Protein AF-A0A959ZUR0-F1 (afdb_monomer)

Secondary structure (DSSP, 8-state):
-HHHHHHHHHHHHHHGGG-----EEEEEEE-SS-EEEEEGGGGTTS----SHHHHSSS-BPPPSS---BEEEEEEETT----EEEEEETTTTEEEEE-STT--EEEEEPPHHHHHHHHHHTTTPPPBPGGG-TTHHHHHHTTS-----HHHHHHHHHHHHT-------

Structure (mmCIF, N/CA/C/O backbone):
data_AF-A0A959ZUR0-F1
#
_entry.id   AF-A0A959ZUR0-F1
#
loop_
_atom_site.group_PDB
_atom_site.id
_atom_site.type_symbol
_atom_site.label_atom_id
_atom_site.label_alt_id
_atom_site.label_comp_id
_atom_site.label_asym_id
_atom_site.label_entity_id
_atom_site.label_seq_id
_atom_site.pdbx_PDB_ins_code
_atom_site.Cartn_x
_atom_site.Cartn_y
_atom_site.Cartn_z
_atom_site.occupancy
_atom_site.B_iso_or_equiv
_atom_site.auth_seq_id
_atom_site.auth_comp_id
_atom_site.auth_asym_id
_atom_site.auth_atom_id
_atom_site.pdbx_PDB_model_num
ATOM 1 N N . MET A 1 1 ? -11.497 32.248 45.635 1.00 62.59 1 MET A N 1
ATOM 2 C CA . MET A 1 1 ? -10.463 32.195 44.572 1.00 62.59 1 MET A CA 1
ATOM 3 C C . MET A 1 1 ? -9.951 30.778 44.280 1.00 62.59 1 MET A C 1
ATOM 5 O O . MET A 1 1 ? -9.965 30.400 43.119 1.00 62.59 1 MET A O 1
ATOM 9 N N . LYS A 1 2 ? -9.600 29.943 45.278 1.00 69.38 2 LYS A N 1
ATOM 10 C CA . LYS A 1 2 ? -9.126 28.550 45.052 1.00 69.38 2 LYS A CA 1
ATOM 11 C C . LYS A 1 2 ? -10.070 27.649 44.230 1.00 69.38 2 LYS A C 1
ATOM 13 O O . LYS A 1 2 ? -9.599 26.833 43.450 1.00 69.38 2 LYS A O 1
ATOM 18 N N . ARG A 1 3 ? -11.394 27.818 44.360 1.00 78.50 3 ARG A N 1
ATOM 19 C CA . ARG A 1 3 ? -12.385 27.034 43.593 1.00 78.50 3 ARG A CA 1
ATOM 20 C C . ARG A 1 3 ? -12.401 27.365 42.095 1.00 78.50 3 ARG A C 1
ATOM 22 O O . ARG A 1 3 ? -12.692 26.482 41.303 1.00 78.50 3 ARG A O 1
ATOM 29 N N . LEU A 1 4 ? -12.051 28.597 41.711 1.00 84.06 4 LEU A N 1
ATOM 30 C CA . LEU A 1 4 ? -12.021 28.997 40.301 1.00 84.06 4 LEU A CA 1
ATOM 31 C C . LEU A 1 4 ? -10.872 28.299 39.563 1.00 84.06 4 LEU A C 1
ATOM 33 O O . LEU A 1 4 ? -11.094 27.731 38.505 1.00 84.06 4 LEU A O 1
ATOM 37 N N . LEU A 1 5 ? -9.682 28.247 40.175 1.00 84.31 5 LEU A N 1
ATOM 38 C CA . LEU A 1 5 ? -8.504 27.578 39.603 1.00 84.31 5 LEU A CA 1
ATOM 39 C C . LEU A 1 5 ? -8.741 26.088 39.320 1.00 84.31 5 LEU A C 1
ATOM 41 O O . LEU A 1 5 ? -8.264 25.573 38.314 1.00 84.31 5 LEU A O 1
ATOM 45 N N . LEU A 1 6 ? -9.502 25.409 40.180 1.00 85.38 6 LEU A N 1
ATOM 46 C CA . LEU A 1 6 ? -9.813 23.985 40.034 1.00 85.38 6 LEU A CA 1
ATOM 47 C C . LEU A 1 6 ? -10.747 23.719 38.843 1.00 85.38 6 LEU A C 1
ATOM 49 O O . LEU A 1 6 ? -10.545 22.757 38.107 1.00 85.38 6 LEU A O 1
ATOM 53 N N . ILE A 1 7 ? -11.719 24.608 38.613 1.00 87.62 7 ILE A N 1
ATOM 54 C CA . ILE A 1 7 ? -12.633 24.528 37.466 1.00 87.62 7 ILE A CA 1
ATOM 55 C C . ILE A 1 7 ? -11.877 24.823 36.166 1.00 87.62 7 ILE A C 1
ATOM 57 O O . ILE A 1 7 ? -12.032 24.088 35.193 1.00 87.62 7 ILE A O 1
ATOM 61 N N . THR A 1 8 ? -11.010 25.841 36.155 1.00 82.75 8 THR A N 1
ATOM 62 C CA . THR A 1 8 ? -10.209 26.174 34.968 1.00 82.75 8 THR A CA 1
ATOM 63 C C . THR A 1 8 ? -9.224 25.057 34.619 1.00 82.75 8 THR A C 1
ATOM 65 O O . THR A 1 8 ? -9.077 24.719 33.446 1.00 82.75 8 THR A O 1
ATOM 68 N N . ALA A 1 9 ? -8.596 24.428 35.619 1.00 83.75 9 ALA A N 1
ATOM 69 C CA . ALA A 1 9 ? -7.714 23.282 35.408 1.00 83.75 9 ALA A CA 1
ATOM 70 C C . ALA A 1 9 ? -8.471 22.073 34.827 1.00 83.75 9 ALA A C 1
ATOM 72 O O . ALA A 1 9 ? -8.018 21.494 33.841 1.00 83.75 9 ALA A O 1
ATOM 73 N N . LEU A 1 10 ? -9.651 21.730 35.365 1.00 82.19 10 LEU A N 1
ATOM 74 C CA . LEU A 1 10 ? -10.471 20.640 34.817 1.00 82.19 10 LEU A CA 1
ATOM 75 C C . LEU A 1 10 ? -10.933 20.920 33.378 1.00 82.19 10 LEU A C 1
ATOM 77 O O . LEU A 1 10 ? -10.928 20.014 32.546 1.00 82.19 10 LEU A O 1
ATOM 81 N N . ALA A 1 11 ? -11.298 22.168 33.071 1.00 80.88 11 ALA A N 1
ATOM 82 C CA . ALA A 1 11 ? -11.714 22.564 31.728 1.00 80.88 11 ALA A CA 1
ATOM 83 C C . ALA A 1 11 ? -10.570 22.437 30.704 1.00 80.88 11 ALA A C 1
ATOM 85 O O . ALA A 1 11 ? -10.796 21.977 29.587 1.00 80.88 11 ALA A O 1
ATOM 86 N N . LEU A 1 12 ? -9.333 22.765 31.092 1.00 79.81 12 LEU A N 1
ATOM 87 C CA . LEU A 1 12 ? -8.146 22.603 30.241 1.00 79.81 12 LEU A CA 1
ATOM 88 C C . LEU A 1 12 ? -7.795 21.126 29.987 1.00 79.81 12 LEU A C 1
ATOM 90 O O . LEU A 1 12 ? -7.379 20.778 28.883 1.00 79.81 12 LEU A O 1
ATOM 94 N N . LEU A 1 13 ? -8.015 20.239 30.962 1.00 76.19 13 LEU A N 1
ATOM 95 C CA . LEU A 1 13 ? -7.820 18.791 30.794 1.00 76.19 13 LEU A CA 1
ATOM 96 C C . LEU A 1 13 ? -8.848 18.154 29.843 1.00 76.19 13 LEU A C 1
ATOM 98 O O . LEU A 1 13 ? -8.506 17.218 29.120 1.00 76.19 13 L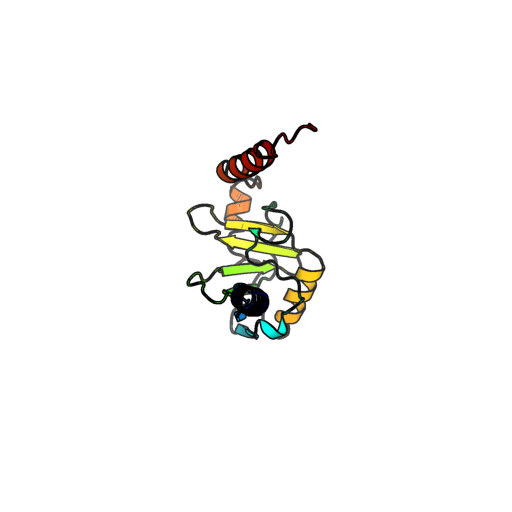EU A O 1
ATOM 102 N N . ALA A 1 14 ? -10.075 18.678 29.788 1.00 69.06 14 ALA A N 1
ATOM 103 C CA . ALA A 1 14 ? -11.120 18.164 28.901 1.00 69.06 14 ALA A CA 1
ATOM 104 C C . ALA A 1 14 ? -10.861 18.464 27.409 1.00 69.06 14 ALA A C 1
ATOM 106 O O . ALA A 1 14 ? -11.269 17.686 26.546 1.00 69.06 14 ALA A O 1
ATOM 107 N N . ILE A 1 15 ? -10.150 19.552 27.088 1.00 65.44 15 ILE A N 1
ATOM 108 C CA . ILE A 1 15 ? -9.871 19.961 25.697 1.00 65.44 15 ILE A CA 1
ATOM 109 C C . ILE A 1 15 ? -8.775 19.083 25.062 1.00 65.44 15 ILE A C 1
ATOM 111 O O . ILE A 1 15 ? -8.819 18.790 23.867 1.00 65.44 15 ILE A O 1
ATOM 115 N N . SER A 1 16 ? -7.841 18.565 25.865 1.00 61.31 16 SER A N 1
ATOM 116 C CA . SER A 1 16 ? -6.758 17.677 25.410 1.00 61.31 16 SER A CA 1
ATOM 117 C C . SER A 1 16 ? -7.244 16.302 24.928 1.00 61.31 16 SER A C 1
ATOM 119 O O . SER A 1 16 ? -6.525 15.611 24.207 1.00 61.31 16 SER A O 1
ATOM 121 N N . ALA A 1 17 ? -8.467 15.899 25.288 1.00 58.38 17 ALA A N 1
ATOM 122 C CA . ALA A 1 17 ? -9.038 14.604 24.916 1.00 58.38 17 ALA A CA 1
ATOM 123 C C . ALA A 1 17 ? -9.600 14.559 23.480 1.00 58.38 17 ALA A C 1
ATOM 125 O O . ALA A 1 17 ? -9.898 13.478 22.978 1.00 58.38 17 ALA A O 1
ATOM 126 N N . GLN A 1 18 ? -9.720 15.706 22.796 1.00 55.69 18 GLN A N 1
ATOM 127 C CA . GLN A 1 18 ? -10.206 15.784 21.409 1.00 55.69 18 GLN A CA 1
ATOM 128 C C . GLN A 1 18 ? -9.088 15.920 20.373 1.00 55.69 18 GLN A C 1
ATOM 130 O O . GLN A 1 18 ? -9.345 16.227 19.206 1.00 55.69 18 GLN A O 1
ATOM 135 N N . ALA A 1 19 ? -7.849 15.597 20.744 1.00 57.78 19 ALA A N 1
ATOM 136 C CA . ALA A 1 19 ? -6.874 15.149 19.763 1.00 57.78 19 ALA A CA 1
ATOM 137 C C . ALA A 1 19 ? -7.298 13.758 19.255 1.00 57.78 19 ALA A C 1
ATOM 139 O O . ALA A 1 19 ? -6.641 12.756 19.527 1.00 57.78 19 ALA A O 1
ATOM 140 N N . SER A 1 20 ? -8.417 13.698 18.523 1.00 57.66 20 SER A N 1
ATOM 141 C CA . SER A 1 20 ? -8.798 12.561 17.692 1.00 57.66 20 SER A CA 1
ATOM 142 C C . SER A 1 20 ? -7.717 12.421 16.634 1.00 57.66 20 SER A C 1
ATOM 144 O O . SER A 1 20 ? -7.797 12.980 15.537 1.00 57.66 20 SER A O 1
ATOM 146 N N . ALA A 1 21 ? -6.638 11.741 17.017 1.00 65.12 21 ALA A N 1
ATOM 147 C CA . ALA A 1 21 ? -5.568 11.350 16.133 1.00 65.12 21 ALA A CA 1
ATOM 148 C C . ALA A 1 21 ? -6.237 10.671 14.944 1.00 65.12 21 ALA A C 1
ATOM 150 O O . ALA A 1 21 ? -7.013 9.737 15.137 1.00 65.12 21 ALA A O 1
ATOM 151 N N . LYS A 1 22 ? -6.008 11.207 13.740 1.00 73.56 22 LYS A N 1
ATOM 152 C CA . LYS A 1 22 ? -6.594 10.715 12.491 1.00 73.56 22 LYS A CA 1
ATOM 153 C C . LYS A 1 22 ? -6.361 9.208 12.415 1.00 73.56 22 LYS A C 1
ATOM 155 O O . LYS A 1 22 ? -5.256 8.759 12.112 1.00 73.56 22 LYS A O 1
ATOM 160 N N . GLY A 1 23 ? -7.392 8.457 12.783 1.00 81.38 23 GLY A N 1
ATOM 161 C CA . GLY A 1 23 ? -7.304 7.027 12.990 1.00 81.38 23 GLY A CA 1
ATOM 162 C C . GLY A 1 23 ? -7.274 6.323 11.653 1.00 81.38 23 GLY A C 1
ATOM 163 O O . GLY A 1 23 ? -7.897 6.756 10.682 1.00 81.38 23 GLY A O 1
ATOM 164 N N . LEU A 1 24 ? -6.552 5.215 11.588 1.00 86.44 24 LEU A N 1
ATOM 165 C CA . LEU A 1 24 ? -6.749 4.270 10.508 1.00 86.44 24 LEU A CA 1
ATOM 166 C C . LEU A 1 24 ? -8.190 3.754 10.599 1.00 86.44 24 LEU A C 1
ATOM 168 O O . LEU A 1 24 ? -8.536 3.118 11.586 1.00 86.44 24 LEU A O 1
ATOM 172 N N . ARG A 1 25 ? -9.017 4.006 9.583 1.00 90.06 25 ARG A N 1
ATOM 173 C CA . ARG A 1 25 ? -10.406 3.533 9.555 1.00 90.06 25 ARG A CA 1
ATOM 174 C C . ARG A 1 25 ? -10.478 2.105 9.037 1.00 90.06 25 ARG A C 1
ATOM 176 O O . ARG A 1 25 ? -11.123 1.240 9.620 1.00 90.06 25 ARG A O 1
ATOM 183 N N . TRP A 1 26 ? -9.813 1.846 7.914 1.00 91.62 26 TRP A N 1
ATOM 184 C CA . TRP A 1 26 ? -9.697 0.506 7.350 1.00 91.62 26 TRP A CA 1
ATOM 185 C C . TRP A 1 26 ? -8.543 0.396 6.358 1.00 91.62 26 TRP A C 1
ATOM 187 O O . TRP A 1 26 ? -8.094 1.381 5.766 1.00 91.62 26 TRP A O 1
ATOM 197 N N . VAL A 1 27 ? -8.116 -0.847 6.142 1.00 92.88 27 VAL A N 1
ATOM 198 C CA . VAL A 1 27 ? -7.197 -1.263 5.081 1.00 92.88 27 VAL A CA 1
ATOM 199 C C . VAL A 1 27 ? -7.908 -2.279 4.203 1.00 92.88 27 VAL A C 1
ATOM 201 O O . VAL A 1 27 ? -8.514 -3.220 4.702 1.00 92.88 27 VAL A O 1
ATOM 204 N N . GLU A 1 28 ? -7.838 -2.099 2.894 1.00 95.50 28 GLU A N 1
ATOM 205 C CA . GLU A 1 28 ? -8.383 -3.013 1.898 1.00 95.50 28 GLU A CA 1
ATOM 206 C C . GLU A 1 28 ? -7.235 -3.543 1.044 1.00 95.50 28 GLU A C 1
ATOM 208 O O . GLU A 1 28 ? -6.476 -2.773 0.452 1.00 95.50 28 GLU A O 1
ATOM 213 N N . VAL A 1 29 ? -7.095 -4.864 1.015 1.00 96.06 29 VAL A N 1
ATOM 214 C CA . VAL A 1 29 ? -6.092 -5.584 0.234 1.00 96.06 29 VAL A CA 1
ATOM 215 C C . VAL A 1 29 ? -6.812 -6.296 -0.898 1.00 96.06 29 VAL A C 1
ATOM 217 O O . VAL A 1 29 ? -7.660 -7.144 -0.648 1.00 96.06 29 VAL A O 1
ATOM 220 N N . CYS A 1 30 ? -6.479 -5.943 -2.132 1.00 97.44 30 CYS A N 1
ATOM 221 C CA . CYS A 1 30 ? -7.121 -6.463 -3.329 1.00 97.44 30 CYS A CA 1
ATOM 222 C C . CYS A 1 30 ? -6.168 -7.313 -4.164 1.00 97.44 30 CYS A C 1
ATOM 224 O O . CYS A 1 30 ? -5.016 -6.923 -4.404 1.00 97.44 30 CYS A O 1
ATOM 226 N N . GLY A 1 31 ? -6.712 -8.424 -4.644 1.00 97.69 31 GLY A N 1
ATOM 227 C CA . GLY A 1 31 ? -6.219 -9.249 -5.731 1.00 97.69 31 GLY A CA 1
ATOM 228 C C . GLY A 1 31 ? -6.911 -8.936 -7.060 1.00 97.69 31 GLY A C 1
ATOM 229 O O . GLY A 1 31 ? -7.637 -7.941 -7.165 1.00 97.69 31 GLY A O 1
ATOM 230 N N . PRO A 1 32 ? -6.687 -9.762 -8.098 1.00 97.69 32 PRO A N 1
ATOM 231 C CA . PRO A 1 32 ? -7.345 -9.602 -9.392 1.00 97.69 32 PRO A CA 1
ATOM 232 C C . PRO A 1 32 ? -8.865 -9.782 -9.322 1.00 97.69 32 PRO A C 1
ATOM 234 O O . PRO A 1 32 ? -9.572 -9.077 -10.038 1.00 97.69 32 PRO A O 1
ATOM 237 N N . VAL A 1 33 ? -9.354 -10.672 -8.454 1.00 97.38 33 VAL A N 1
ATOM 238 C CA . VAL A 1 33 ? -10.773 -11.059 -8.388 1.00 97.38 33 VAL A CA 1
ATOM 239 C C . VAL A 1 33 ? -11.470 -10.479 -7.158 1.00 97.38 33 VAL A C 1
ATOM 241 O O . VAL A 1 33 ? -12.620 -10.056 -7.241 1.00 97.38 33 VAL A O 1
ATOM 244 N N . ASP A 1 34 ? -10.779 -10.421 -6.022 1.00 96.50 34 ASP A N 1
ATOM 245 C CA . ASP A 1 34 ? -11.378 -10.134 -4.724 1.00 96.50 34 ASP A CA 1
ATOM 246 C C . ASP A 1 34 ? -10.630 -9.048 -3.933 1.00 96.50 34 ASP A C 1
ATOM 248 O O . ASP A 1 34 ? -9.474 -8.708 -4.196 1.00 96.50 34 ASP A O 1
ATOM 252 N N . CYS A 1 35 ? -11.318 -8.476 -2.943 1.00 96.62 35 CYS A N 1
ATOM 253 C CA . CYS A 1 35 ? -10.747 -7.531 -1.991 1.00 96.62 35 CYS A CA 1
ATOM 254 C C . CYS A 1 35 ? -11.146 -7.921 -0.570 1.00 96.62 35 CYS A C 1
ATOM 256 O O . CYS A 1 35 ? -12.325 -8.106 -0.274 1.00 96.62 35 CYS A O 1
ATOM 258 N N . HIS A 1 36 ? -10.174 -7.943 0.335 1.00 96.75 36 HIS A N 1
ATOM 259 C CA . HIS A 1 36 ? -10.402 -8.156 1.755 1.00 96.75 36 HIS A CA 1
ATOM 260 C C . HIS A 1 36 ? -10.191 -6.847 2.515 1.00 96.75 36 HIS A C 1
ATOM 262 O O . HIS A 1 36 ? -9.104 -6.264 2.499 1.00 96.75 36 HIS A O 1
ATOM 268 N N . ARG A 1 37 ? -11.242 -6.378 3.193 1.00 96.00 37 ARG A N 1
ATOM 269 C CA . ARG A 1 37 ? -11.205 -5.185 4.042 1.00 96.00 37 ARG A CA 1
ATOM 270 C C .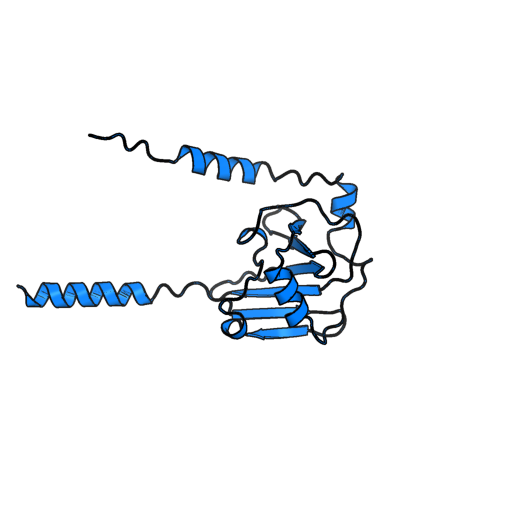 ARG A 1 37 ? -11.060 -5.561 5.513 1.00 96.00 37 ARG A C 1
ATOM 272 O O . ARG A 1 37 ? -11.800 -6.392 6.026 1.00 96.00 37 ARG A O 1
ATOM 279 N N . VAL A 1 38 ? -10.147 -4.887 6.202 1.00 94.31 38 VAL A N 1
ATOM 280 C CA . VAL A 1 38 ? -9.881 -5.045 7.630 1.00 94.31 38 VAL A CA 1
ATOM 281 C C . VAL A 1 38 ? -10.041 -3.695 8.320 1.00 94.31 38 VAL A C 1
ATOM 283 O O . VAL A 1 38 ? -9.446 -2.702 7.902 1.00 94.31 38 VAL A O 1
ATOM 286 N N . ALA A 1 39 ? -10.863 -3.668 9.368 1.00 93.44 39 ALA A N 1
ATOM 287 C CA . ALA A 1 39 ? -11.089 -2.486 10.193 1.00 93.44 39 ALA A CA 1
ATOM 288 C C . ALA A 1 39 ? -9.795 -2.055 10.902 1.00 93.44 39 ALA A C 1
ATOM 290 O O . ALA A 1 39 ? -8.995 -2.904 11.310 1.00 93.44 39 ALA A O 1
ATOM 291 N N . GLY A 1 40 ? -9.570 -0.749 11.018 1.00 88.19 40 GLY A N 1
ATOM 292 C CA . GLY A 1 40 ? -8.321 -0.206 11.543 1.00 88.19 40 GLY A CA 1
ATOM 293 C C . GLY A 1 40 ? -8.087 -0.515 13.019 1.00 88.19 40 GLY A C 1
ATOM 294 O O . GLY A 1 40 ? -6.942 -0.714 13.416 1.00 88.19 40 GLY A O 1
ATOM 295 N N . GLU A 1 41 ? -9.143 -0.702 13.810 1.00 87.94 41 GLU A N 1
ATOM 296 C CA . GLU A 1 41 ? -9.055 -1.114 15.215 1.00 87.94 41 GLU A CA 1
ATOM 297 C C . GLU A 1 41 ? -8.394 -2.494 15.349 1.00 87.94 41 GLU A C 1
ATOM 299 O O . GLU A 1 41 ? -7.605 -2.732 16.259 1.00 87.94 41 GLU A O 1
ATOM 304 N N . ARG A 1 42 ? -8.615 -3.396 14.378 1.00 86.88 42 ARG A N 1
ATOM 305 C CA . ARG A 1 42 ? -7.947 -4.717 14.317 1.00 86.88 42 ARG A CA 1
ATOM 306 C C . ARG A 1 42 ? -6.475 -4.634 13.896 1.00 86.88 42 ARG A C 1
ATOM 308 O O . ARG A 1 42 ? -5.769 -5.650 13.860 1.00 86.88 42 ARG A O 1
ATOM 315 N N . LEU A 1 43 ? -6.031 -3.443 13.509 1.00 85.69 43 LEU A N 1
ATOM 316 C CA . LEU A 1 43 ? -4.676 -3.125 13.074 1.00 85.69 43 LEU A CA 1
ATOM 317 C C . LEU A 1 43 ? -3.956 -2.217 14.078 1.00 85.69 43 LEU A C 1
ATOM 319 O O . LEU A 1 43 ? -2.775 -1.940 13.880 1.00 85.69 43 LEU A O 1
ATOM 323 N N . ALA A 1 44 ? -4.623 -1.804 15.161 1.00 80.38 44 ALA A N 1
ATOM 324 C CA . ALA A 1 44 ? -4.016 -1.026 16.230 1.00 80.38 44 ALA A CA 1
ATOM 325 C C . ALA A 1 44 ? -2.772 -1.743 16.788 1.00 80.38 44 ALA A C 1
ATOM 327 O O . ALA A 1 44 ? -2.771 -2.958 16.994 1.00 80.38 44 ALA A O 1
ATOM 328 N N . GLY A 1 45 ? -1.682 -0.991 16.967 1.00 77.31 45 GLY A N 1
ATOM 329 C CA . GLY A 1 45 ? -0.394 -1.523 17.424 1.00 77.31 45 GLY A CA 1
ATOM 330 C C . GLY A 1 45 ? 0.381 -2.344 16.384 1.00 77.31 45 GLY A C 1
ATOM 331 O O . GLY A 1 45 ? 1.415 -2.915 16.715 1.00 77.31 45 GLY A O 1
ATOM 332 N N . ARG A 1 46 ? -0.085 -2.427 15.129 1.00 75.81 46 ARG A N 1
ATOM 333 C CA . ARG A 1 46 ? 0.641 -3.105 14.045 1.00 75.81 46 ARG A CA 1
ATOM 334 C C . ARG A 1 46 ? 1.293 -2.099 13.113 1.00 75.81 46 ARG A C 1
ATOM 336 O O . ARG A 1 46 ? 0.657 -1.150 12.664 1.00 75.81 46 ARG A O 1
ATOM 343 N 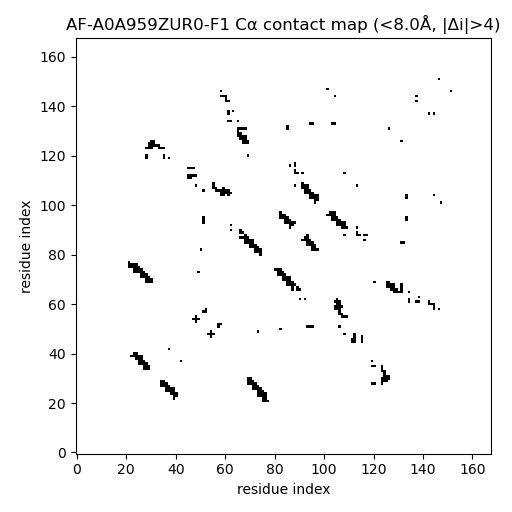N . THR A 1 47 ? 2.540 -2.371 12.747 1.00 74.56 47 THR A N 1
ATOM 344 C CA . THR A 1 47 ? 3.272 -1.558 11.777 1.00 74.56 47 THR A CA 1
ATOM 345 C C . THR A 1 47 ? 2.684 -1.741 10.383 1.00 74.56 47 THR A C 1
ATOM 347 O O . THR A 1 47 ? 2.795 -2.809 9.771 1.00 74.56 47 THR A O 1
ATOM 350 N N . LEU A 1 48 ? 2.073 -0.676 9.874 1.00 69.75 48 LEU A N 1
ATOM 351 C CA . LEU A 1 48 ? 1.708 -0.523 8.475 1.00 69.75 48 LEU A CA 1
ATOM 352 C C . LEU A 1 48 ? 2.584 0.571 7.889 1.00 69.75 48 LEU A C 1
ATOM 354 O O . LEU A 1 48 ? 2.652 1.671 8.425 1.00 69.75 48 LEU A O 1
ATOM 358 N N . ILE A 1 49 ? 3.230 0.276 6.768 1.00 64.06 49 ILE A N 1
ATOM 359 C CA . ILE A 1 49 ? 3.897 1.310 5.981 1.00 64.06 49 ILE A CA 1
ATOM 360 C C . ILE A 1 49 ? 2.803 1.930 5.126 1.00 64.06 49 ILE A C 1
ATOM 362 O O . ILE A 1 49 ? 2.491 1.448 4.035 1.00 64.06 49 ILE A O 1
ATOM 366 N N . PHE A 1 50 ? 2.102 2.891 5.723 1.00 64.56 50 PHE A N 1
ATOM 367 C CA . PHE A 1 50 ? 1.157 3.727 5.015 1.00 64.56 50 PHE A CA 1
ATOM 368 C C . PHE A 1 50 ? 0.936 5.073 5.727 1.00 64.56 50 PHE A C 1
ATOM 370 O O . PHE A 1 50 ? 0.585 5.084 6.907 1.00 64.56 50 PHE A O 1
ATOM 377 N N . PRO A 1 51 ? 1.019 6.199 5.000 1.00 57.41 51 PRO A N 1
ATOM 378 C CA . PRO A 1 51 ? 1.592 6.318 3.661 1.00 57.41 51 PRO A CA 1
ATOM 379 C C . PRO A 1 51 ? 3.058 5.847 3.617 1.00 57.41 51 PRO A C 1
ATOM 381 O O . PRO A 1 51 ? 3.700 5.863 4.668 1.00 57.41 51 PRO A O 1
ATOM 384 N N . PRO A 1 52 ? 3.576 5.453 2.438 1.00 53.31 52 PRO A N 1
ATOM 385 C CA . PRO A 1 52 ? 4.973 5.049 2.251 1.00 53.31 52 PRO A CA 1
ATOM 386 C C . PRO A 1 52 ? 5.958 5.967 3.020 1.00 53.31 52 PRO A C 1
ATOM 388 O O . PRO A 1 52 ? 6.659 5.560 3.946 1.00 53.31 52 PRO A O 1
ATOM 391 N N . TRP A 1 53 ? 5.825 7.278 2.834 1.00 53.97 53 TRP A N 1
ATOM 392 C CA . TRP A 1 53 ? 6.736 8.272 3.402 1.00 53.97 53 TRP A CA 1
ATOM 393 C C . TRP A 1 53 ? 6.653 8.490 4.923 1.00 53.97 53 TRP A C 1
ATOM 395 O O . TRP A 1 53 ? 7.446 9.263 5.461 1.00 53.97 53 TRP A O 1
ATOM 405 N N . VAL A 1 54 ? 5.698 7.884 5.637 1.00 53.28 54 VAL A N 1
ATOM 406 C CA . VAL A 1 54 ? 5.462 8.217 7.054 1.00 53.28 54 VAL A CA 1
ATOM 407 C C . VAL A 1 54 ? 6.247 7.327 8.019 1.00 53.28 54 VAL A C 1
ATOM 409 O O . VAL A 1 54 ? 6.454 7.754 9.152 1.00 53.28 54 VAL A O 1
ATOM 412 N N . MET A 1 55 ? 6.708 6.126 7.628 1.00 51.69 55 MET A N 1
ATOM 413 C CA . MET A 1 55 ? 7.058 5.129 8.658 1.00 51.69 55 MET A CA 1
ATOM 414 C C . MET A 1 55 ? 8.376 4.344 8.566 1.00 51.69 55 MET A C 1
ATOM 416 O O . MET A 1 55 ? 8.656 3.665 9.552 1.00 51.69 55 MET A O 1
ATOM 420 N N . SER A 1 56 ? 9.215 4.386 7.515 1.00 53.31 56 SER A N 1
ATOM 421 C CA . SER A 1 56 ? 10.335 3.405 7.523 1.00 53.31 56 SER A CA 1
ATOM 422 C C . SER A 1 56 ? 11.649 3.652 6.778 1.00 53.31 56 SER A C 1
ATOM 424 O O . SER A 1 56 ? 12.524 2.800 6.916 1.00 53.31 56 SER A O 1
ATOM 426 N N . GLY A 1 57 ? 11.883 4.754 6.060 1.00 61.25 57 GLY A N 1
ATOM 427 C CA . GLY A 1 57 ? 13.228 4.945 5.475 1.00 61.25 57 GLY A CA 1
ATOM 428 C C . GLY A 1 57 ? 13.367 5.890 4.288 1.00 61.25 57 GLY A C 1
ATOM 429 O O . GLY A 1 57 ? 14.486 6.119 3.839 1.00 61.25 57 GLY A O 1
ATOM 430 N N . GLY A 1 58 ? 12.265 6.472 3.815 1.00 76.12 58 GLY A N 1
ATOM 431 C CA . GLY A 1 58 ? 12.263 7.279 2.598 1.00 76.12 58 GLY A CA 1
ATOM 432 C C . GLY A 1 58 ? 12.285 6.419 1.326 1.00 76.12 58 GLY A C 1
ATOM 433 O O . GLY A 1 58 ? 12.271 5.191 1.418 1.00 76.12 58 GLY A O 1
ATOM 434 N N . PRO A 1 59 ? 12.290 7.068 0.149 1.00 84.62 59 PRO A N 1
ATOM 435 C CA . PRO A 1 59 ? 12.375 6.392 -1.142 1.00 84.62 59 PRO A CA 1
ATOM 436 C C . PRO A 1 59 ? 13.590 5.461 -1.229 1.00 84.62 59 PRO A C 1
ATOM 438 O O . PRO A 1 59 ? 14.677 5.827 -0.775 1.00 84.62 59 PRO A O 1
ATOM 441 N N . ASP A 1 60 ? 13.402 4.305 -1.855 1.00 87.69 60 ASP A N 1
ATOM 442 C CA . ASP A 1 60 ? 14.426 3.302 -2.152 1.00 87.69 60 ASP A CA 1
ATOM 443 C C . ASP A 1 60 ? 14.434 2.998 -3.661 1.00 87.69 60 ASP A C 1
ATOM 445 O O . ASP A 1 60 ? 13.516 3.388 -4.394 1.00 87.69 60 ASP A O 1
ATOM 449 N N . GLU A 1 61 ? 15.459 2.290 -4.129 1.00 90.75 61 GLU A N 1
ATOM 450 C CA . GLU A 1 61 ? 15.494 1.776 -5.496 1.00 90.75 61 GLU A CA 1
ATOM 451 C C . GLU A 1 61 ? 14.324 0.800 -5.732 1.00 90.75 61 GLU A C 1
ATOM 453 O O . GLU A 1 61 ? 13.915 0.066 -4.819 1.00 90.75 61 GLU A O 1
ATOM 458 N N . PRO A 1 62 ? 13.748 0.762 -6.949 1.00 92.81 62 PRO A N 1
ATOM 459 C CA . PRO A 1 62 ? 12.746 -0.241 -7.296 1.00 92.81 62 PRO A CA 1
ATOM 460 C C . PRO A 1 62 ? 13.301 -1.665 -7.117 1.00 92.81 62 PRO A C 1
ATOM 462 O O . PRO A 1 62 ? 14.505 -1.891 -7.247 1.00 92.81 62 PRO A O 1
ATOM 465 N N . PRO A 1 63 ? 12.444 -2.676 -6.884 1.00 94.69 63 PRO A N 1
ATOM 466 C CA . PRO A 1 63 ? 12.907 -4.058 -6.880 1.00 94.69 63 PRO A CA 1
ATOM 467 C C . PRO A 1 63 ? 13.515 -4.426 -8.243 1.00 94.69 63 PRO A C 1
ATOM 469 O O . PRO A 1 63 ? 12.964 -4.089 -9.288 1.00 94.69 63 PRO A O 1
ATOM 472 N N . ALA A 1 64 ? 14.618 -5.179 -8.245 1.00 95.12 64 ALA A N 1
ATOM 473 C CA . ALA A 1 64 ? 15.319 -5.557 -9.480 1.00 95.12 64 ALA A CA 1
ATOM 474 C C . ALA A 1 64 ? 14.447 -6.358 -10.471 1.00 95.12 64 ALA A C 1
ATOM 476 O O . ALA A 1 64 ? 14.692 -6.353 -11.673 1.00 95.12 64 ALA A O 1
ATOM 477 N N . HIS A 1 65 ? 13.417 -7.047 -9.979 1.00 96.12 65 HIS A N 1
ATOM 478 C CA . HIS A 1 65 ? 12.466 -7.808 -10.783 1.00 96.12 65 HIS A CA 1
ATOM 479 C C . HIS A 1 65 ? 11.051 -7.704 -10.206 1.00 96.12 65 HIS A C 1
ATOM 481 O O . HIS A 1 65 ? 10.851 -7.401 -9.027 1.00 96.12 65 HIS A O 1
ATOM 487 N N . GLY A 1 66 ? 10.053 -7.986 -11.045 1.00 95.44 66 GLY A N 1
ATOM 488 C CA . GLY A 1 66 ? 8.657 -8.030 -10.623 1.00 95.44 66 GLY A CA 1
ATOM 489 C C . GLY A 1 66 ? 8.380 -9.217 -9.706 1.00 95.44 66 GLY A C 1
ATOM 490 O O . GLY A 1 66 ? 8.933 -10.301 -9.872 1.00 95.44 66 GLY A O 1
ATOM 491 N N . GLY A 1 67 ? 7.469 -9.033 -8.754 1.00 97.12 67 GLY A N 1
ATOM 492 C CA . GLY A 1 67 ? 6.956 -10.107 -7.906 1.00 97.12 67 GLY A CA 1
ATOM 493 C C . GLY A 1 67 ? 5.433 -10.093 -7.870 1.00 97.12 67 GLY A C 1
ATOM 494 O O . GLY A 1 67 ? 4.805 -9.081 -8.178 1.00 97.12 67 GLY A O 1
ATOM 495 N N . ARG A 1 68 ? 4.818 -11.212 -7.470 1.00 98.06 68 ARG A N 1
ATOM 496 C CA . ARG A 1 68 ? 3.363 -11.254 -7.260 1.00 98.06 68 ARG A CA 1
ATOM 497 C C . ARG A 1 68 ? 2.963 -10.208 -6.223 1.00 98.06 68 ARG A C 1
ATOM 499 O O . ARG A 1 68 ? 3.514 -10.188 -5.117 1.00 98.06 68 ARG A O 1
ATOM 506 N N . TRP A 1 69 ? 2.000 -9.368 -6.572 1.00 97.94 69 TRP A N 1
ATOM 507 C CA . TRP A 1 69 ? 1.725 -8.139 -5.837 1.00 97.94 69 TRP A CA 1
ATOM 508 C C . TRP A 1 69 ? 0.261 -8.020 -5.418 1.00 97.94 69 TRP A C 1
ATOM 510 O O . TRP A 1 69 ? -0.607 -8.774 -5.858 1.00 97.94 69 TRP A O 1
ATOM 520 N N . LEU A 1 70 ? 0.008 -7.086 -4.510 1.00 97.44 70 LEU A N 1
ATOM 521 C CA . LEU A 1 70 ? -1.306 -6.761 -3.972 1.00 97.44 70 LEU A CA 1
ATOM 522 C C . LEU A 1 70 ? -1.545 -5.270 -4.114 1.00 97.44 70 LEU A C 1
ATOM 524 O O . LEU A 1 70 ? -0.636 -4.470 -3.881 1.00 97.44 70 LEU A O 1
ATOM 528 N N . ARG A 1 71 ? -2.782 -4.893 -4.418 1.00 96.31 71 ARG A N 1
ATOM 529 C CA . ARG A 1 71 ? -3.203 -3.499 -4.346 1.00 96.31 71 ARG A CA 1
ATOM 530 C C . ARG A 1 71 ? -3.712 -3.218 -2.943 1.00 96.31 71 ARG A C 1
ATOM 532 O O . ARG A 1 71 ? -4.637 -3.876 -2.483 1.00 96.31 71 ARG A O 1
ATOM 539 N N . VAL A 1 72 ? -3.139 -2.227 -2.280 1.00 94.12 72 VAL A N 1
ATOM 540 C CA . VAL A 1 72 ? -3.529 -1.806 -0.938 1.00 94.12 72 VAL A CA 1
ATOM 541 C C . VAL A 1 72 ? -4.166 -0.430 -1.013 1.00 94.12 72 VAL A C 1
ATOM 543 O O . VAL A 1 72 ? -3.635 0.497 -1.628 1.00 94.12 72 VAL A O 1
ATOM 546 N N . ARG A 1 73 ? -5.333 -0.306 -0.391 1.00 92.00 73 ARG A N 1
ATOM 547 C CA . ARG A 1 73 ? -6.031 0.957 -0.177 1.00 92.00 73 ARG A CA 1
ATOM 548 C C . ARG A 1 73 ? -6.201 1.156 1.308 1.00 92.00 73 ARG A C 1
ATOM 550 O O . ARG A 1 73 ? -6.562 0.231 2.028 1.00 92.00 73 ARG A O 1
ATOM 557 N N . VAL A 1 74 ? -5.988 2.378 1.746 1.00 88.38 74 VAL A N 1
ATOM 558 C CA . VAL A 1 74 ? -6.152 2.733 3.145 1.00 88.38 74 VAL A CA 1
ATOM 559 C C . VAL A 1 74 ? -7.008 3.975 3.227 1.00 88.38 74 VAL A C 1
ATOM 561 O O . VAL A 1 74 ? -6.861 4.907 2.429 1.00 88.38 74 VAL A O 1
ATOM 564 N N . VAL A 1 75 ? -7.903 3.973 4.204 1.00 87.50 75 VAL A N 1
ATOM 565 C CA . VAL A 1 75 ? -8.688 5.143 4.563 1.00 87.50 75 VAL A CA 1
ATOM 566 C C . VAL A 1 75 ? -8.384 5.500 5.999 1.00 87.50 75 VAL A C 1
ATOM 568 O O . VAL A 1 75 ? -8.413 4.657 6.892 1.00 87.50 75 VAL A O 1
ATOM 571 N N . VAL A 1 76 ? -8.083 6.776 6.182 1.00 86.25 76 VAL A N 1
ATOM 572 C CA . VAL A 1 76 ? -7.826 7.408 7.468 1.00 86.25 76 VAL A CA 1
ATOM 573 C C . VAL A 1 76 ? -8.992 8.350 7.741 1.00 86.25 76 VAL A C 1
ATOM 575 O O . VAL A 1 76 ? -9.446 9.047 6.827 1.00 86.25 76 VAL A O 1
ATOM 578 N N . ASP A 1 77 ? -9.487 8.373 8.971 1.00 86.81 77 ASP A N 1
ATOM 579 C CA . ASP A 1 77 ? -10.578 9.259 9.357 1.00 86.81 77 ASP A CA 1
ATOM 580 C C . ASP A 1 77 ? -10.213 10.733 9.154 1.00 86.81 77 ASP A C 1
ATOM 582 O O . ASP A 1 77 ? -9.074 11.170 9.344 1.00 86.81 77 ASP A O 1
ATOM 586 N N . GLY A 1 78 ? -11.191 11.505 8.678 1.00 84.88 78 GLY A N 1
ATOM 587 C CA . GLY A 1 78 ? -11.002 12.910 8.313 1.00 84.88 78 GLY A CA 1
ATOM 588 C C . GLY A 1 78 ? -10.192 13.145 7.028 1.00 84.88 78 GLY A C 1
ATOM 589 O O . GLY A 1 78 ? -9.985 14.299 6.654 1.00 84.88 78 GLY A O 1
ATOM 590 N N . SER A 1 79 ? -9.747 12.098 6.319 1.00 83.00 79 SER A N 1
ATOM 591 C CA . SER A 1 79 ? -9.067 12.229 5.024 1.00 83.00 79 SER A CA 1
ATOM 592 C C . SER A 1 79 ? -9.998 11.905 3.856 1.00 83.00 79 SER A C 1
ATOM 594 O O . SER A 1 79 ? -10.559 10.815 3.765 1.00 83.00 79 SER A O 1
ATOM 596 N N . LYS A 1 80 ? -10.098 12.828 2.890 1.00 81.31 80 LYS A N 1
ATOM 597 C CA . LYS A 1 80 ? -10.727 12.559 1.582 1.00 81.31 80 LYS A CA 1
ATOM 598 C C . LYS A 1 80 ? -9.779 11.844 0.610 1.00 81.31 80 LYS A C 1
ATOM 600 O O . LYS A 1 80 ? -10.221 11.346 -0.424 1.00 81.31 80 LYS A O 1
ATOM 605 N N . ARG A 1 81 ? -8.474 11.795 0.912 1.00 78.56 81 ARG A N 1
ATOM 606 C CA . ARG A 1 81 ? -7.480 11.156 0.042 1.00 78.56 81 ARG A CA 1
ATOM 607 C C . ARG A 1 81 ? -7.573 9.641 0.169 1.00 78.56 81 ARG A C 1
ATOM 609 O O . ARG A 1 81 ? -7.450 9.095 1.261 1.00 78.56 81 ARG A O 1
ATOM 616 N N . ARG A 1 82 ? -7.722 8.974 -0.974 1.00 72.94 82 ARG A N 1
ATOM 617 C CA . ARG A 1 82 ? -7.556 7.525 -1.112 1.00 72.94 82 ARG A CA 1
ATOM 618 C C . ARG A 1 82 ? -6.188 7.285 -1.728 1.00 72.94 82 ARG A C 1
ATOM 620 O O . ARG A 1 82 ? -6.044 7.486 -2.932 1.00 72.94 82 ARG A O 1
ATOM 627 N N . LEU A 1 83 ? -5.197 6.885 -0.935 1.00 76.06 83 LEU A N 1
ATOM 628 C CA . LEU A 1 83 ? -3.913 6.500 -1.525 1.00 76.06 83 LEU A CA 1
ATOM 629 C C . LEU A 1 83 ? -3.985 5.040 -1.964 1.00 76.06 83 LEU A C 1
ATOM 631 O O . LEU A 1 83 ? -4.627 4.196 -1.327 1.00 76.06 83 LEU A O 1
ATOM 635 N N . ARG A 1 84 ? -3.373 4.780 -3.113 1.00 84.25 84 ARG A N 1
ATOM 636 C CA . ARG A 1 84 ? -3.290 3.461 -3.723 1.00 84.25 84 ARG A CA 1
ATOM 637 C C . ARG A 1 84 ? -1.830 3.059 -3.702 1.00 84.25 84 ARG A C 1
ATOM 639 O O . ARG A 1 84 ? -0.998 3.754 -4.276 1.00 84.25 84 ARG A O 1
ATOM 646 N N . SER A 1 85 ? -1.554 1.936 -3.065 1.00 91.38 85 SER A N 1
ATOM 647 C CA . SER A 1 85 ? -0.215 1.373 -2.997 1.00 91.38 85 SER A CA 1
ATOM 648 C C . SER A 1 85 ? -0.206 -0.025 -3.598 1.00 91.38 85 SER A C 1
ATOM 650 O O . SER A 1 85 ? -1.210 -0.738 -3.609 1.00 91.38 85 SER A O 1
ATOM 652 N N . VAL A 1 86 ? 0.946 -0.408 -4.112 1.00 94.94 86 VAL A N 1
ATOM 653 C CA . VAL A 1 86 ? 1.309 -1.748 -4.544 1.00 94.94 86 VAL A CA 1
ATOM 654 C C . VAL A 1 86 ? 2.191 -2.320 -3.446 1.00 94.94 86 VAL A C 1
ATOM 656 O O . VAL A 1 86 ? 3.079 -1.637 -2.948 1.00 94.94 86 VAL A O 1
ATOM 659 N N . VAL A 1 87 ? 1.958 -3.565 -3.050 1.00 95.31 87 VAL A N 1
ATOM 660 C CA . VAL A 1 87 ? 2.788 -4.261 -2.065 1.00 95.31 87 VAL A CA 1
ATOM 661 C C . VAL A 1 87 ? 3.237 -5.593 -2.644 1.00 95.31 87 VAL A C 1
ATOM 663 O O . VAL A 1 87 ? 2.419 -6.361 -3.148 1.00 95.31 87 VAL A O 1
ATOM 666 N N . ILE A 1 88 ? 4.529 -5.893 -2.524 1.00 96.69 88 ILE A N 1
ATOM 667 C CA . ILE A 1 88 ? 5.159 -7.149 -2.939 1.00 96.69 88 ILE A CA 1
ATOM 668 C C . ILE A 1 88 ? 5.773 -7.814 -1.693 1.00 96.69 88 ILE A C 1
ATOM 670 O O . ILE A 1 88 ? 6.977 -7.701 -1.448 1.00 96.69 88 ILE A O 1
ATOM 674 N N . PRO A 1 89 ? 4.985 -8.517 -0.851 1.00 94.50 89 PRO A N 1
ATOM 675 C CA . PRO A 1 89 ? 5.463 -8.989 0.456 1.00 94.50 89 PRO A CA 1
ATOM 676 C C . PRO A 1 89 ? 6.615 -10.004 0.382 1.00 94.50 89 PRO A C 1
ATOM 678 O O . PRO A 1 89 ? 7.402 -10.134 1.330 1.00 94.50 89 PRO A O 1
ATOM 681 N N . ALA A 1 90 ? 6.695 -10.755 -0.722 1.00 95.62 90 ALA A N 1
ATOM 682 C CA . ALA A 1 90 ? 7.771 -11.709 -0.979 1.00 95.62 90 ALA A CA 1
ATOM 683 C C . ALA A 1 90 ? 9.110 -10.979 -1.138 1.00 95.62 90 ALA A C 1
ATOM 685 O O . ALA A 1 90 ? 10.036 -11.274 -0.386 1.00 95.62 90 ALA A O 1
ATOM 686 N N . LEU A 1 91 ? 9.153 -9.953 -1.993 1.00 95.88 91 LEU A N 1
ATOM 687 C CA . LEU A 1 91 ? 10.341 -9.124 -2.219 1.00 95.88 91 LEU A CA 1
ATOM 688 C C . LEU A 1 91 ? 10.586 -8.113 -1.092 1.00 95.88 91 LEU A C 1
ATOM 690 O O . LEU A 1 91 ? 11.706 -7.665 -0.897 1.00 95.88 91 LEU A O 1
ATOM 694 N N . GLY A 1 92 ? 9.560 -7.799 -0.297 1.00 94.19 92 GLY A N 1
ATOM 695 C CA . GLY A 1 92 ? 9.675 -6.822 0.780 1.00 94.19 92 GLY A CA 1
ATOM 696 C C . GLY A 1 92 ? 9.682 -5.389 0.269 1.00 94.19 92 GLY A C 1
ATOM 697 O O . GLY A 1 92 ? 10.424 -4.580 0.802 1.00 94.19 92 GLY A O 1
ATOM 698 N N . TYR A 1 93 ? 8.852 -5.090 -0.728 1.00 94.19 93 TYR A N 1
ATOM 699 C CA . TYR A 1 93 ? 8.708 -3.748 -1.286 1.00 94.19 93 TYR A CA 1
ATOM 700 C C . TYR A 1 93 ? 7.258 -3.286 -1.243 1.00 94.19 93 TYR A C 1
ATOM 702 O O . TYR A 1 93 ? 6.331 -4.096 -1.355 1.00 94.19 93 TYR A O 1
ATOM 710 N N . ALA A 1 94 ? 7.074 -1.981 -1.114 1.00 94.00 94 ALA A N 1
ATOM 711 C CA . ALA A 1 94 ? 5.842 -1.299 -1.458 1.00 94.00 94 ALA A CA 1
ATOM 712 C C . ALA A 1 94 ? 6.152 -0.135 -2.394 1.00 94.00 94 ALA A C 1
ATOM 714 O O . ALA A 1 94 ? 7.261 0.386 -2.397 1.00 94.00 94 ALA A O 1
ATOM 715 N N . GLY A 1 95 ? 5.172 0.263 -3.189 1.00 92.06 95 GLY A N 1
ATOM 716 C CA . GLY A 1 95 ? 5.281 1.462 -3.996 1.00 92.06 95 GLY A CA 1
ATOM 717 C C . GLY A 1 95 ? 3.931 2.105 -4.242 1.00 92.06 95 GLY A C 1
ATOM 718 O O . GLY A 1 95 ? 2.886 1.512 -3.969 1.00 92.06 95 GLY A O 1
ATOM 719 N N . GLY A 1 96 ? 3.923 3.335 -4.720 1.00 90.12 96 GLY A N 1
ATOM 720 C CA . GLY A 1 96 ? 2.687 4.040 -5.020 1.00 90.12 96 GLY A CA 1
ATOM 721 C C . GLY A 1 96 ? 2.930 5.443 -5.540 1.00 90.12 96 GLY A C 1
ATOM 722 O O . GLY A 1 96 ? 4.027 5.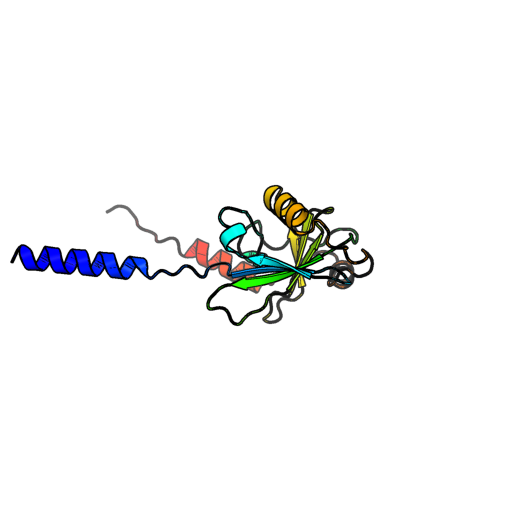984 -5.427 1.00 90.12 96 GLY A O 1
ATOM 723 N N . ASP A 1 97 ? 1.875 6.023 -6.096 1.00 83.06 97 ASP A N 1
ATOM 724 C CA . ASP A 1 97 ? 1.855 7.431 -6.477 1.00 83.06 97 ASP A CA 1
ATOM 725 C C . ASP A 1 97 ? 1.725 8.296 -5.214 1.00 83.06 97 ASP A C 1
ATOM 727 O O . ASP A 1 97 ? 0.829 8.081 -4.386 1.00 83.06 97 ASP A O 1
ATOM 731 N N . GLN A 1 98 ? 2.627 9.264 -5.055 1.00 72.62 98 GLN A N 1
ATOM 732 C CA . GLN A 1 98 ? 2.598 10.201 -3.929 1.00 72.62 98 GLN A CA 1
ATOM 733 C C . GLN A 1 98 ? 1.581 11.343 -4.116 1.00 72.62 98 GLN A C 1
ATOM 735 O O . GLN A 1 98 ? 1.307 12.103 -3.181 1.00 72.62 98 GLN A O 1
ATOM 740 N N . GLY A 1 99 ? 0.973 11.456 -5.299 1.00 72.00 99 GLY A N 1
ATOM 741 C CA . GLY A 1 99 ? 0.211 12.626 -5.715 1.00 72.00 99 GLY A CA 1
ATOM 742 C C . GLY A 1 99 ? 1.124 13.834 -5.941 1.00 72.00 99 GLY A C 1
ATOM 743 O O . GLY A 1 99 ? 2.331 13.770 -5.744 1.00 72.00 99 GLY A O 1
ATOM 744 N N . GLY A 1 100 ? 0.560 14.962 -6.382 1.00 72.19 100 GLY A N 1
ATOM 745 C CA . GLY A 1 100 ? 1.314 16.220 -6.505 1.00 72.19 100 GLY A CA 1
ATOM 746 C C . GLY A 1 100 ? 2.451 16.218 -7.539 1.00 72.19 100 GLY A C 1
ATOM 747 O O . GLY A 1 100 ? 3.299 17.098 -7.481 1.00 72.19 100 GLY A O 1
ATOM 748 N N . GLY A 1 101 ? 2.479 15.253 -8.465 1.00 74.12 101 GLY A N 1
ATOM 749 C CA . GLY A 1 101 ? 3.477 15.184 -9.539 1.00 74.12 101 GLY A CA 1
ATOM 750 C C . GLY A 1 101 ? 4.804 14.514 -9.166 1.00 74.12 101 GLY A C 1
ATOM 751 O O . GLY A 1 101 ? 5.681 14.429 -10.014 1.00 74.12 101 GLY A O 1
ATOM 752 N N . TYR A 1 102 ? 4.955 13.987 -7.946 1.00 73.19 102 TYR A N 1
ATOM 753 C CA . TYR A 1 102 ? 6.196 13.330 -7.494 1.00 73.19 102 TYR A CA 1
ATOM 754 C C . TYR A 1 102 ? 6.425 11.923 -8.079 1.00 73.19 102 TYR A C 1
ATOM 756 O O . TYR A 1 102 ? 7.427 11.283 -7.771 1.00 73.19 102 TYR A O 1
ATOM 764 N N . GLY A 1 103 ? 5.504 11.434 -8.911 1.00 80.88 103 GLY A N 1
ATOM 765 C CA . GLY A 1 103 ? 5.621 10.141 -9.572 1.00 80.88 103 GLY A CA 1
ATOM 766 C C . GLY A 1 103 ? 5.424 8.940 -8.644 1.00 80.88 103 GLY A C 1
ATOM 767 O O . GLY A 1 103 ? 4.944 9.043 -7.510 1.00 80.88 103 GLY A O 1
ATOM 768 N N . PHE A 1 104 ? 5.759 7.767 -9.180 1.00 87.19 104 PHE A N 1
ATOM 769 C CA . PHE A 1 104 ? 5.649 6.491 -8.483 1.00 87.19 104 PHE A CA 1
ATOM 770 C C . PHE A 1 104 ? 6.931 6.221 -7.697 1.00 87.19 104 PHE A C 1
ATOM 772 O O . PHE A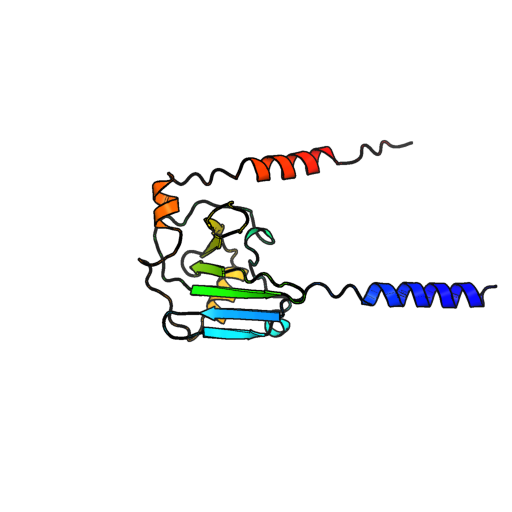 1 104 ? 8.011 6.156 -8.278 1.00 87.19 104 PHE A O 1
ATOM 779 N N . VAL A 1 105 ? 6.810 6.030 -6.386 1.00 87.88 105 VAL A N 1
ATOM 780 C CA . VAL A 1 105 ? 7.960 5.832 -5.497 1.00 87.88 105 VAL A CA 1
ATOM 781 C C . VAL A 1 105 ? 7.936 4.436 -4.900 1.00 87.88 105 VAL A C 1
ATOM 783 O O . VAL A 1 105 ? 6.865 3.927 -4.568 1.00 87.88 105 VAL A O 1
ATOM 786 N N . TRP A 1 106 ? 9.118 3.835 -4.767 1.00 90.88 106 TRP A N 1
ATOM 787 C CA . TRP A 1 106 ? 9.342 2.536 -4.142 1.00 90.88 106 TRP A CA 1
ATOM 788 C C . TRP A 1 106 ? 9.982 2.684 -2.770 1.00 90.88 106 TRP A C 1
ATOM 790 O O . TRP A 1 106 ? 10.736 3.618 -2.520 1.00 90.88 106 TRP A O 1
ATOM 800 N N . GLU A 1 107 ? 9.675 1.744 -1.886 1.00 90.44 107 GLU A N 1
ATOM 801 C CA . GLU A 1 107 ? 10.221 1.680 -0.538 1.00 90.44 107 GLU A CA 1
ATOM 802 C C . GLU A 1 107 ? 10.367 0.232 -0.076 1.00 90.44 107 GLU A C 1
ATOM 804 O O . GLU A 1 107 ? 9.553 -0.644 -0.408 1.00 90.44 107 GLU A O 1
ATOM 809 N N . ARG A 1 108 ? 11.376 -0.018 0.761 1.00 91.19 108 ARG A N 1
ATOM 810 C CA . ARG A 1 108 ? 11.568 -1.317 1.405 1.00 91.19 108 ARG A CA 1
ATOM 811 C C . ARG A 1 108 ? 10.680 -1.471 2.632 1.00 91.19 108 ARG A C 1
ATOM 813 O O . ARG A 1 108 ? 10.569 -0.604 3.493 1.00 91.19 108 ARG A O 1
ATOM 820 N N . LEU A 1 109 ? 10.083 -2.650 2.744 1.00 90.00 109 LEU A N 1
ATOM 821 C CA . LEU A 1 109 ? 9.273 -3.051 3.880 1.00 90.00 109 LEU A CA 1
ATOM 822 C C . LEU A 1 109 ? 10.145 -3.672 4.972 1.00 90.00 109 LEU A C 1
ATOM 824 O O . LEU A 1 109 ? 10.795 -4.702 4.760 1.00 90.00 109 LEU A O 1
ATOM 828 N N . GLY A 1 110 ? 10.049 -3.121 6.182 1.00 88.00 110 GLY A N 1
ATOM 829 C CA . GLY A 1 110 ? 10.561 -3.763 7.391 1.00 88.00 110 GLY A CA 1
ATOM 830 C C . GLY A 1 110 ? 9.910 -5.129 7.655 1.00 88.00 110 GLY A C 1
ATOM 831 O O . GLY A 1 110 ? 8.845 -5.455 7.116 1.00 88.00 110 GLY A O 1
ATOM 832 N N . ARG A 1 111 ? 10.541 -5.949 8.507 1.00 89.94 111 ARG A N 1
ATOM 833 C CA . ARG A 1 111 ? 10.079 -7.320 8.810 1.00 89.94 111 ARG A CA 1
ATOM 834 C C . ARG A 1 111 ? 8.623 -7.349 9.293 1.00 89.94 111 ARG A C 1
ATOM 836 O O . ARG A 1 111 ? 7.834 -8.144 8.778 1.00 89.94 111 ARG A O 1
ATOM 843 N N . ASP A 1 112 ? 8.248 -6.435 10.183 1.00 88.94 112 ASP A N 1
ATOM 844 C CA . ASP A 1 112 ? 6.902 -6.382 10.772 1.00 88.94 112 ASP A CA 1
ATOM 845 C C . ASP A 1 112 ? 5.827 -5.980 9.763 1.00 88.94 112 ASP A C 1
ATOM 847 O O . ASP A 1 112 ? 4.740 -6.567 9.726 1.00 88.94 112 ASP A O 1
ATOM 851 N N . ALA A 1 113 ? 6.143 -5.033 8.878 1.00 89.44 113 ALA A N 1
ATOM 852 C CA . ALA A 1 113 ? 5.251 -4.637 7.796 1.00 89.44 113 ALA A CA 1
ATOM 853 C C . ALA A 1 113 ? 5.053 -5.791 6.799 1.00 89.44 113 ALA A C 1
ATOM 855 O O . ALA A 1 113 ? 3.920 -6.100 6.421 1.00 89.44 113 ALA A O 1
ATOM 856 N N . ARG A 1 114 ? 6.130 -6.507 6.431 1.00 92.25 114 ARG A N 1
ATOM 857 C CA . ARG A 1 114 ? 6.043 -7.710 5.579 1.00 92.25 114 ARG A CA 1
ATOM 858 C C . ARG A 1 114 ? 5.162 -8.780 6.216 1.00 92.25 114 ARG A C 1
ATOM 860 O O . ARG A 1 114 ? 4.294 -9.332 5.538 1.00 92.25 114 ARG A O 1
ATOM 867 N N . ALA A 1 115 ? 5.361 -9.065 7.502 1.00 92.44 115 ALA A N 1
ATOM 868 C CA . ALA A 1 115 ? 4.556 -10.035 8.239 1.00 92.44 115 ALA A CA 1
ATOM 869 C C . ALA A 1 115 ? 3.078 -9.619 8.292 1.00 92.44 115 ALA A C 1
ATOM 871 O O . ALA A 1 115 ? 2.184 -10.445 8.087 1.00 92.44 115 ALA A O 1
ATOM 872 N N . THR A 1 116 ? 2.817 -8.327 8.496 1.00 92.81 116 THR A N 1
ATOM 873 C CA . THR A 1 116 ? 1.463 -7.773 8.514 1.00 92.81 116 THR A CA 1
ATOM 874 C C . THR A 1 116 ? 0.775 -7.913 7.167 1.00 92.81 116 THR A C 1
ATOM 876 O O . THR A 1 116 ? -0.311 -8.488 7.114 1.00 92.81 116 THR A O 1
ATOM 879 N N . TYR A 1 117 ? 1.416 -7.523 6.066 1.00 94.00 117 TYR A N 1
ATOM 880 C CA . TYR A 1 117 ? 0.826 -7.690 4.739 1.00 94.00 117 TYR A CA 1
ATOM 881 C C . TYR A 1 117 ? 0.634 -9.155 4.345 1.00 94.00 117 TYR A C 1
ATOM 883 O O . TYR A 1 117 ? -0.400 -9.490 3.774 1.00 94.00 117 TYR A O 1
ATOM 891 N N . ARG A 1 118 ? 1.555 -10.064 4.696 1.00 95.25 118 ARG A N 1
ATOM 892 C CA . ARG A 1 118 ? 1.354 -11.510 4.474 1.00 95.25 118 ARG A CA 1
ATOM 893 C C . ARG A 1 118 ? 0.117 -12.037 5.197 1.00 95.25 118 ARG A C 1
ATOM 895 O O . ARG A 1 118 ? -0.596 -12.867 4.644 1.00 95.25 118 ARG A O 1
ATOM 902 N N . ARG A 1 119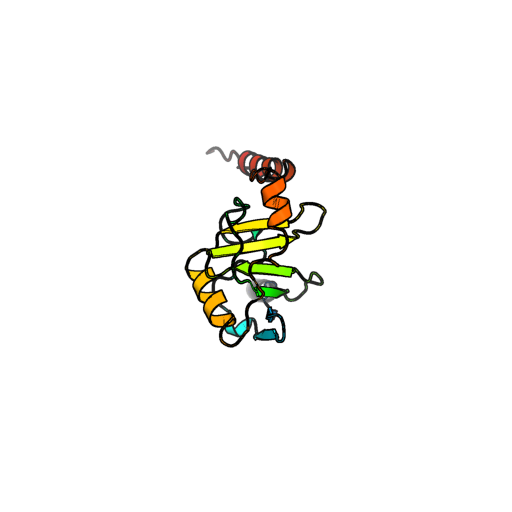 ? -0.142 -11.555 6.416 1.00 94.94 119 ARG A N 1
ATOM 903 C CA . ARG A 1 119 ? -1.330 -11.919 7.197 1.00 94.94 119 ARG A CA 1
ATOM 904 C C . ARG A 1 119 ? -2.612 -11.339 6.601 1.00 94.94 119 ARG A C 1
ATOM 906 O O . ARG A 1 119 ? -3.591 -12.068 6.518 1.00 94.94 119 ARG A O 1
ATOM 913 N N . LEU A 1 120 ? -2.604 -10.074 6.180 1.00 94.50 120 LEU A N 1
ATOM 914 C CA . LEU A 1 120 ? -3.770 -9.441 5.546 1.00 94.50 120 LEU A CA 1
ATOM 915 C C . LEU A 1 120 ? -4.105 -10.064 4.187 1.00 94.50 120 LEU A C 1
ATOM 917 O O . LEU A 1 120 ? -5.269 -10.157 3.825 1.00 94.50 120 LEU A O 1
ATOM 921 N N . ALA A 1 121 ? -3.089 -10.538 3.469 1.00 95.94 121 ALA A N 1
ATOM 922 C CA . ALA A 1 121 ? -3.225 -11.173 2.165 1.00 95.94 121 ALA A CA 1
ATOM 923 C C . ALA A 1 121 ? -3.616 -12.658 2.211 1.00 95.94 121 ALA A C 1
ATOM 925 O O .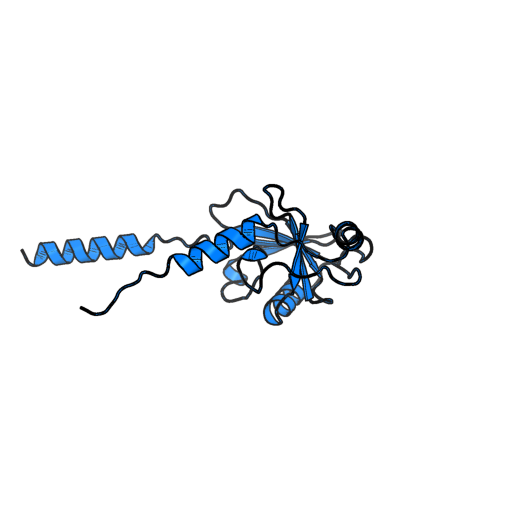 ALA A 1 121 ? -3.582 -13.322 1.175 1.00 95.94 121 ALA A O 1
ATOM 926 N N . ARG A 1 122 ? -3.896 -13.234 3.386 1.00 96.31 122 ARG A N 1
ATOM 927 C CA . ARG A 1 122 ? -4.327 -14.638 3.456 1.00 96.31 122 ARG A CA 1
ATOM 928 C C . ARG A 1 122 ? -5.667 -14.788 2.742 1.00 96.31 122 ARG A C 1
ATOM 930 O O . ARG A 1 122 ? -6.595 -14.045 3.037 1.00 96.31 122 ARG A O 1
ATOM 937 N N . GLY A 1 123 ? -5.737 -15.750 1.827 1.00 96.31 123 GLY A N 1
ATOM 938 C CA . GLY A 1 123 ? -6.928 -16.011 1.018 1.00 96.31 123 GLY A CA 1
ATOM 939 C C . GLY A 1 123 ? -7.120 -15.068 -0.171 1.00 96.31 123 GLY A C 1
ATOM 940 O O . GLY A 1 123 ? -7.983 -15.347 -0.985 1.00 96.31 123 GLY A O 1
ATOM 941 N N . VAL A 1 124 ? -6.305 -14.015 -0.311 1.00 97.56 124 VAL A N 1
ATOM 942 C CA . VAL A 1 124 ? -6.389 -13.079 -1.442 1.00 97.56 124 VAL A CA 1
ATOM 943 C C . VAL A 1 124 ? -5.416 -13.515 -2.531 1.00 97.56 124 VAL A C 1
ATOM 945 O O . VAL A 1 124 ? -4.212 -13.682 -2.279 1.00 97.56 124 VAL A O 1
ATOM 948 N N . GLU A 1 125 ? -5.912 -13.678 -3.756 1.00 97.62 125 GLU A N 1
ATOM 949 C CA . GLU A 1 125 ? -5.046 -13.967 -4.892 1.00 97.62 125 GLU A CA 1
ATOM 950 C C . GLU A 1 125 ? -4.143 -12.762 -5.196 1.00 97.62 125 GLU A C 1
ATOM 952 O O . GLU A 1 125 ? -4.549 -11.607 -5.146 1.00 97.62 125 GLU A O 1
ATOM 957 N N . ARG A 1 126 ? -2.875 -13.010 -5.525 1.00 97.88 126 ARG A N 1
ATOM 958 C CA . ARG A 1 126 ? -1.944 -11.936 -5.894 1.00 97.88 126 ARG A CA 1
ATOM 959 C C . ARG A 1 126 ? -1.910 -11.753 -7.399 1.00 97.88 126 ARG A C 1
ATOM 961 O O . ARG A 1 126 ? -1.786 -12.747 -8.120 1.00 97.88 126 ARG A O 1
ATOM 968 N N . TYR A 1 127 ? -1.885 -10.496 -7.833 1.00 98.44 127 TYR A N 1
ATOM 969 C CA . TYR A 1 127 ? -1.700 -10.124 -9.230 1.00 98.44 127 TYR A CA 1
ATOM 970 C C . TYR A 1 127 ? -0.399 -10.712 -9.813 1.00 98.44 127 TYR A C 1
ATOM 972 O O . TYR A 1 127 ? 0.580 -10.897 -9.071 1.00 98.44 127 TYR A O 1
ATOM 980 N N . PRO A 1 128 ? -0.351 -10.980 -11.132 1.00 98.19 128 PRO A N 1
ATOM 981 C CA . PRO A 1 128 ? 0.848 -11.483 -11.797 1.00 98.19 128 PRO A CA 1
ATOM 982 C C . PRO A 1 128 ? 2.029 -10.512 -11.699 1.00 98.19 128 PRO A C 1
ATOM 984 O O . PRO A 1 128 ? 1.861 -9.297 -11.814 1.00 98.19 128 PRO A O 1
ATOM 987 N N . ALA A 1 129 ? 3.242 -11.049 -11.558 1.00 97.44 129 ALA A N 1
ATOM 988 C CA . ALA A 1 129 ? 4.472 -10.261 -11.431 1.00 97.44 129 ALA A CA 1
ATOM 989 C C . ALA A 1 129 ? 4.745 -9.337 -12.632 1.00 97.44 129 ALA A C 1
ATOM 991 O O . ALA A 1 129 ? 5.247 -8.233 -12.453 1.00 97.44 129 ALA A O 1
ATOM 992 N N . ALA A 1 130 ? 4.357 -9.752 -13.840 1.00 96.69 130 ALA A N 1
ATOM 993 C CA . ALA A 1 130 ? 4.516 -8.954 -15.056 1.00 96.69 130 ALA A CA 1
ATOM 994 C C . ALA A 1 130 ? 3.652 -7.676 -15.076 1.00 96.69 130 ALA A C 1
ATOM 996 O O . ALA A 1 130 ? 3.873 -6.794 -15.894 1.00 96.69 130 ALA A O 1
ATOM 997 N N . THR A 1 131 ? 2.668 -7.566 -14.176 1.00 97.12 131 THR A N 1
ATOM 998 C CA . THR A 1 131 ? 1.696 -6.458 -14.149 1.00 97.12 131 THR A CA 1
ATOM 999 C C . THR A 1 131 ? 1.962 -5.442 -13.039 1.00 97.12 131 THR A C 1
ATOM 1001 O O . THR A 1 131 ? 1.094 -4.623 -12.746 1.00 97.12 131 THR A O 1
ATOM 1004 N N . VAL A 1 132 ? 3.121 -5.511 -12.371 1.00 96.56 132 VAL A N 1
ATOM 1005 C CA . VAL A 1 132 ? 3.464 -4.622 -11.249 1.00 96.56 132 VAL A CA 1
ATOM 1006 C C . VAL A 1 132 ? 3.515 -3.161 -11.730 1.00 96.56 132 VAL A C 1
ATOM 1008 O O . VAL A 1 132 ? 4.382 -2.817 -12.538 1.00 96.56 132 VAL A O 1
ATOM 1011 N N . PRO A 1 133 ? 2.640 -2.272 -11.222 1.00 94.19 133 PRO A N 1
ATOM 1012 C CA . PRO A 1 133 ? 2.634 -0.867 -11.615 1.00 94.19 133 PRO A CA 1
ATOM 1013 C C . PRO A 1 133 ? 3.935 -0.158 -11.236 1.00 94.19 133 PRO A C 1
ATOM 1015 O O . PRO A 1 133 ? 4.505 -0.431 -10.183 1.00 94.19 133 PRO A O 1
ATOM 1018 N N . GLY A 1 134 ? 4.382 0.771 -12.084 1.00 90.56 134 GLY A N 1
ATOM 1019 C CA . GLY A 1 134 ? 5.539 1.633 -11.817 1.00 90.56 134 GLY A CA 1
ATOM 1020 C C . GLY A 1 134 ? 6.908 0.957 -11.938 1.00 90.56 134 GLY A C 1
ATOM 1021 O O . GLY A 1 134 ? 7.917 1.652 -11.912 1.00 90.56 134 GLY A O 1
ATOM 1022 N N . LEU A 1 135 ? 6.973 -0.369 -12.102 1.00 93.62 135 LEU A N 1
ATOM 1023 C CA . LEU A 1 135 ? 8.249 -1.083 -12.140 1.00 93.62 135 LEU A CA 1
ATOM 1024 C C . LEU A 1 135 ? 9.014 -0.860 -13.449 1.00 93.62 135 LEU A C 1
ATOM 1026 O O . LEU A 1 135 ? 10.169 -0.453 -13.408 1.00 93.62 135 LEU A O 1
ATOM 1030 N N . ALA A 1 136 ? 8.366 -1.075 -14.597 1.00 91.69 136 ALA A N 1
ATOM 1031 C CA . ALA A 1 136 ? 9.003 -0.890 -15.904 1.00 91.69 136 ALA A CA 1
ATOM 1032 C C . ALA A 1 136 ? 9.510 0.550 -16.086 1.00 91.69 136 ALA A C 1
ATOM 1034 O O . ALA A 1 136 ? 10.653 0.760 -16.472 1.00 91.69 136 ALA A O 1
ATOM 1035 N N . ALA A 1 137 ? 8.692 1.540 -15.708 1.00 88.25 137 ALA A N 1
ATOM 1036 C CA . ALA A 1 137 ? 9.079 2.949 -15.751 1.00 88.25 137 ALA A CA 1
ATOM 1037 C C . ALA A 1 137 ? 10.301 3.247 -14.863 1.00 88.25 137 ALA A C 1
ATOM 1039 O O . ALA A 1 137 ? 11.221 3.932 -15.302 1.00 88.25 137 ALA A O 1
ATOM 1040 N N . ALA A 1 138 ? 10.343 2.700 -13.643 1.00 87.06 138 ALA A N 1
ATOM 1041 C CA . ALA A 1 138 ? 11.472 2.893 -12.734 1.00 87.06 138 ALA A CA 1
ATOM 1042 C C . ALA A 1 138 ? 12.766 2.225 -13.242 1.00 87.06 138 ALA A C 1
ATOM 1044 O O . ALA A 1 138 ? 13.853 2.765 -13.056 1.00 87.06 138 ALA A O 1
ATOM 1045 N N . GLN A 1 139 ? 12.656 1.079 -13.923 1.00 87.44 139 GLN A N 1
ATOM 1046 C CA . GLN A 1 139 ? 13.796 0.401 -14.546 1.00 87.44 139 GLN A CA 1
ATOM 1047 C C . GLN A 1 139 ? 14.326 1.171 -15.764 1.00 87.44 139 GLN A C 1
ATOM 1049 O O . GLN A 1 139 ? 15.537 1.292 -15.931 1.00 87.44 139 GLN A O 1
ATOM 1054 N N . SER A 1 140 ? 13.440 1.748 -16.582 1.00 85.81 140 SER A N 1
ATOM 1055 C CA . SER A 1 140 ? 13.833 2.586 -17.723 1.00 85.81 140 SER A CA 1
ATOM 1056 C C . SER A 1 140 ? 14.469 3.915 -17.308 1.00 85.81 140 SER A C 1
ATOM 1058 O O . SER A 1 140 ? 15.312 4.429 -18.033 1.00 85.81 140 SER A O 1
ATOM 1060 N N . ALA A 1 141 ? 14.112 4.455 -16.139 1.00 81.19 141 ALA A N 1
ATOM 1061 C CA . ALA A 1 141 ? 14.696 5.682 -15.592 1.00 81.19 141 ALA A CA 1
ATOM 1062 C C . ALA A 1 141 ? 16.118 5.496 -15.014 1.00 81.19 141 ALA A C 1
ATOM 1064 O O . ALA A 1 141 ? 16.676 6.430 -14.446 1.00 81.19 141 ALA A O 1
ATOM 1065 N N . GLY A 1 142 ? 16.718 4.306 -15.141 1.00 70.38 142 GLY A N 1
ATOM 1066 C CA . GLY A 1 142 ? 18.095 4.055 -14.707 1.00 70.38 142 GLY A CA 1
ATOM 1067 C C . GLY A 1 142 ? 18.259 3.827 -13.203 1.00 70.38 142 GLY A C 1
ATOM 1068 O O . GLY A 1 142 ? 19.358 4.000 -12.688 1.00 70.38 142 GLY A O 1
ATOM 1069 N N . GLY A 1 143 ? 17.192 3.449 -12.485 1.00 58.28 143 GLY A N 1
ATOM 1070 C CA . GLY A 1 143 ? 17.252 2.991 -11.087 1.00 58.28 143 GLY A CA 1
ATOM 1071 C C . GLY A 1 143 ? 17.542 4.070 -10.041 1.00 58.28 143 GLY A C 1
ATOM 1072 O O . GLY A 1 143 ? 17.187 3.892 -8.878 1.00 58.28 143 GLY A O 1
ATOM 1073 N N . SER A 1 144 ? 18.088 5.217 -10.443 1.00 52.84 144 SER A N 1
ATOM 1074 C CA . SER A 1 144 ? 18.265 6.350 -9.552 1.00 52.84 144 SER A CA 1
ATOM 1075 C C . SER A 1 144 ? 16.899 6.979 -9.328 1.00 52.84 144 SER A C 1
ATOM 1077 O O . SER A 1 144 ? 16.397 7.748 -10.148 1.00 52.84 144 SER A O 1
ATOM 1079 N N . ALA A 1 145 ? 16.264 6.620 -8.214 1.00 54.28 145 ALA A N 1
ATOM 1080 C CA . ALA A 1 145 ? 15.278 7.486 -7.606 1.00 54.28 145 ALA A CA 1
ATOM 1081 C C . ALA A 1 145 ? 16.002 8.807 -7.335 1.00 54.28 145 ALA A C 1
ATOM 1083 O O . ALA A 1 145 ? 16.593 8.984 -6.268 1.00 54.28 145 ALA A O 1
ATOM 1084 N N . GLU A 1 146 ? 16.014 9.718 -8.315 1.00 50.03 146 GLU A N 1
ATOM 1085 C CA . GLU A 1 146 ? 16.280 11.120 -8.060 1.00 50.03 146 GLU A CA 1
ATOM 1086 C C . GLU A 1 146 ? 15.318 11.471 -6.939 1.00 50.03 146 GLU A C 1
ATOM 1088 O O . GLU A 1 146 ? 14.110 11.597 -7.148 1.00 50.03 146 GLU A O 1
ATOM 1093 N N . ARG A 1 147 ? 15.838 11.520 -5.704 1.00 52.75 147 ARG A N 1
ATOM 1094 C CA . ARG A 1 147 ? 15.120 12.103 -4.583 1.00 52.75 147 ARG A CA 1
ATOM 1095 C C . ARG A 1 147 ? 14.674 13.441 -5.136 1.00 52.75 147 ARG A C 1
ATOM 1097 O O . ARG A 1 147 ? 15.567 14.227 -5.465 1.00 52.75 147 ARG A O 1
ATOM 1104 N N . PRO A 1 148 ? 13.361 13.688 -5.303 1.00 50.38 148 PRO A N 1
ATOM 1105 C CA . PRO A 1 148 ? 12.908 14.936 -5.885 1.00 50.38 148 PRO A CA 1
ATOM 1106 C C . PRO A 1 148 ? 13.651 16.035 -5.141 1.00 50.38 148 PRO A C 1
ATOM 1108 O O . PRO A 1 148 ? 13.607 16.034 -3.910 1.00 50.38 148 PRO A O 1
ATOM 1111 N N . ALA A 1 149 ? 14.405 16.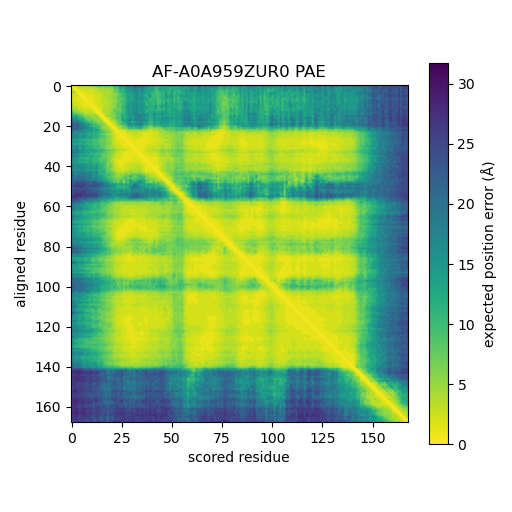895 -5.831 1.00 48.31 149 ALA A N 1
ATOM 1112 C CA . ALA A 1 149 ? 15.300 17.850 -5.165 1.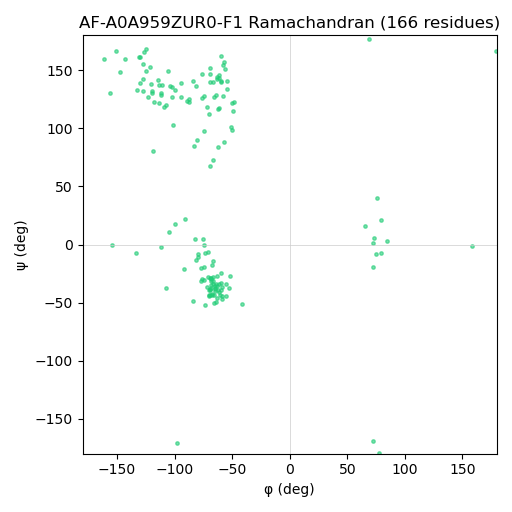00 48.31 149 ALA A CA 1
ATOM 1113 C C . ALA A 1 149 ? 14.562 18.663 -4.074 1.00 48.31 149 ALA A C 1
ATOM 1115 O O . ALA A 1 149 ? 15.134 19.022 -3.045 1.00 48.31 149 ALA A O 1
ATOM 1116 N N . ALA A 1 150 ? 13.246 18.829 -4.245 1.00 47.59 150 ALA A N 1
ATOM 1117 C CA . ALA A 1 150 ? 12.300 19.368 -3.273 1.00 47.59 150 ALA A CA 1
ATOM 1118 C C . ALA A 1 150 ? 12.308 18.686 -1.879 1.00 47.59 150 ALA A C 1
ATOM 1120 O O . ALA A 1 150 ? 12.168 19.373 -0.868 1.00 47.59 150 ALA A O 1
ATOM 1121 N N . LEU A 1 151 ? 12.490 17.364 -1.783 1.00 49.66 151 LEU A N 1
ATOM 1122 C CA . LEU A 1 151 ? 12.564 16.629 -0.509 1.00 49.66 151 LEU A CA 1
ATOM 1123 C C . LEU A 1 151 ? 13.901 16.846 0.214 1.00 49.66 151 LEU A C 1
ATOM 1125 O O . LEU A 1 151 ? 13.939 16.873 1.446 1.00 49.66 151 LEU A O 1
ATOM 1129 N N . THR A 1 152 ? 14.985 17.066 -0.530 1.00 49.72 152 THR A N 1
ATOM 1130 C CA . THR A 1 152 ? 16.311 17.352 0.036 1.00 49.72 152 THR A CA 1
ATOM 1131 C C . THR A 1 152 ? 16.334 18.720 0.728 1.00 49.72 152 THR A C 1
ATOM 1133 O O . THR A 1 152 ? 16.901 18.854 1.814 1.00 49.72 152 THR A O 1
ATOM 1136 N N . VAL A 1 153 ? 15.637 19.719 0.170 1.00 47.16 153 VAL A N 1
ATOM 1137 C CA . VAL A 1 153 ? 15.555 21.074 0.747 1.00 47.16 153 VAL A CA 1
ATOM 1138 C C . VAL A 1 153 ? 14.777 21.083 2.069 1.00 47.16 153 VAL A C 1
ATOM 1140 O O . VAL A 1 153 ? 15.236 21.667 3.049 1.00 47.16 153 VAL A O 1
ATOM 1143 N N . ALA A 1 154 ? 13.645 20.377 2.157 1.00 48.28 154 ALA A N 1
ATOM 1144 C CA . ALA A 1 154 ? 12.839 20.340 3.383 1.00 48.28 154 ALA A CA 1
ATOM 1145 C C . ALA A 1 154 ? 13.568 19.671 4.569 1.00 48.28 154 ALA A C 1
ATOM 1147 O O . ALA A 1 154 ? 13.427 20.101 5.717 1.00 48.28 154 ALA A O 1
ATOM 1148 N N . ALA A 1 155 ? 14.379 18.641 4.303 1.00 49.72 155 ALA A N 1
ATOM 1149 C CA . ALA A 1 155 ? 15.198 17.993 5.326 1.00 49.72 155 ALA A CA 1
ATOM 1150 C C . ALA A 1 155 ? 16.382 18.871 5.778 1.00 49.72 155 ALA A C 1
ATOM 1152 O O . ALA A 1 155 ? 16.711 18.886 6.966 1.00 49.72 155 ALA A O 1
ATOM 1153 N N . ALA A 1 156 ? 16.991 19.632 4.861 1.00 50.22 156 ALA A N 1
ATOM 1154 C CA . ALA A 1 156 ? 18.076 20.561 5.179 1.00 50.22 156 ALA A CA 1
ATOM 1155 C C . ALA A 1 156 ? 17.594 21.744 6.040 1.00 50.22 156 ALA A C 1
ATOM 1157 O O . ALA A 1 156 ? 18.219 22.067 7.050 1.00 50.22 156 ALA A O 1
ATOM 1158 N N . VAL A 1 157 ? 16.432 22.323 5.718 1.00 53.34 157 VAL A N 1
ATOM 1159 C CA . VAL A 1 157 ? 15.844 23.442 6.479 1.00 53.34 157 VAL A CA 1
ATOM 1160 C C . VAL A 1 157 ? 15.504 23.036 7.919 1.00 53.34 157 VAL A C 1
ATOM 1162 O O . VAL A 1 157 ? 15.719 23.810 8.847 1.00 53.34 157 VAL A O 1
ATOM 1165 N N . ARG A 1 158 ? 15.059 21.793 8.153 1.00 48.12 158 ARG A N 1
ATOM 1166 C CA . ARG A 1 158 ? 14.792 21.295 9.515 1.00 48.12 158 ARG A CA 1
ATOM 1167 C C . ARG A 1 158 ? 16.044 21.106 10.371 1.00 48.12 158 ARG A C 1
ATOM 1169 O O . ARG A 1 158 ? 15.946 21.238 11.585 1.00 48.12 158 ARG A O 1
ATOM 1176 N N . ARG A 1 159 ? 17.202 20.805 9.774 1.00 51.09 159 ARG A N 1
ATOM 1177 C CA . ARG A 1 159 ? 18.476 20.723 10.514 1.00 51.09 159 ARG A CA 1
ATOM 1178 C C . ARG A 1 159 ? 19.049 22.099 10.839 1.00 51.09 159 ARG A C 1
ATOM 1180 O O . ARG A 1 159 ? 19.671 22.247 11.881 1.00 51.09 159 ARG A O 1
ATOM 1187 N N . ALA A 1 160 ? 18.809 23.093 9.986 1.00 55.31 160 ALA A N 1
ATOM 1188 C CA . ALA A 1 160 ? 19.233 24.470 10.234 1.00 55.31 160 ALA A CA 1
ATOM 1189 C C . ALA A 1 160 ? 18.372 25.190 11.293 1.00 55.31 160 ALA A C 1
ATOM 1191 O O . ALA A 1 160 ? 18.819 26.166 11.881 1.00 55.31 160 ALA A O 1
ATOM 1192 N N . ALA A 1 161 ? 17.159 24.699 11.565 1.00 52.06 161 ALA A N 1
ATOM 1193 C CA . ALA A 1 161 ? 16.226 25.283 12.531 1.00 52.06 161 ALA A CA 1
ATOM 1194 C C . ALA A 1 161 ? 16.352 24.713 13.962 1.00 52.06 161 ALA A C 1
ATOM 1196 O O . ALA A 1 161 ? 15.397 24.787 14.735 1.00 52.06 161 ALA A O 1
ATOM 1197 N N . VAL A 1 162 ? 17.500 24.129 14.331 1.00 52.16 162 VAL A N 1
ATOM 1198 C CA . VAL A 1 162 ? 17.805 23.850 15.744 1.00 52.16 162 VAL A CA 1
ATOM 1199 C C . VAL A 1 162 ? 18.106 25.195 16.418 1.00 52.16 162 VAL A C 1
ATOM 1201 O O . VAL A 1 162 ? 19.043 25.872 15.996 1.00 52.16 162 VAL A O 1
ATOM 1204 N N . PRO A 1 163 ? 17.324 25.626 17.424 1.00 54.19 163 PRO A N 1
ATOM 1205 C CA . PRO A 1 163 ? 17.563 26.900 18.080 1.00 54.19 163 PRO A CA 1
ATOM 1206 C C . PRO A 1 163 ? 18.902 26.852 18.818 1.00 54.19 163 PRO A C 1
ATOM 1208 O O . PRO A 1 163 ? 19.146 25.966 19.637 1.00 54.19 163 PRO A O 1
ATOM 1211 N N . LEU A 1 164 ? 19.758 27.833 18.533 1.00 54.00 164 LEU A N 1
ATOM 1212 C CA . LEU A 1 164 ? 20.924 28.176 19.340 1.00 54.00 164 LEU A CA 1
ATOM 1213 C C . LEU A 1 164 ? 20.437 28.729 20.690 1.00 54.00 164 LEU A C 1
ATOM 1215 O O . LEU A 1 164 ? 20.480 29.929 20.936 1.00 54.00 164 LEU A O 1
ATOM 1219 N N . THR A 1 165 ? 19.924 27.872 21.568 1.00 58.25 165 THR A N 1
ATOM 1220 C CA . THR A 1 165 ? 19.794 28.208 22.988 1.00 58.25 165 THR A CA 1
ATOM 1221 C C . THR A 1 165 ? 21.156 27.987 23.630 1.00 58.25 165 THR A C 1
ATOM 1223 O O . THR A 1 165 ? 21.483 26.873 24.039 1.00 58.25 165 THR A O 1
ATOM 1226 N N . GLY A 1 166 ? 21.978 29.036 23.640 1.00 56.75 166 GLY A N 1
ATOM 1227 C CA . GLY A 1 166 ? 23.181 29.089 24.467 1.00 56.75 166 GLY A CA 1
ATOM 1228 C C . GLY A 1 166 ? 22.817 29.189 25.957 1.00 56.75 166 GLY A C 1
ATOM 1229 O O . GLY A 1 166 ? 21.734 29.687 26.278 1.00 56.75 166 GLY A O 1
ATOM 1230 N N . PRO A 1 167 ? 23.678 28.698 26.865 1.00 62.78 167 PRO A N 1
ATOM 1231 C CA . PRO A 1 167 ? 23.490 28.880 28.299 1.00 62.78 167 PRO A CA 1
ATOM 1232 C C . PRO A 1 167 ? 23.691 30.355 28.678 1.00 62.78 167 PRO A C 1
ATOM 1234 O O . PRO A 1 167 ? 24.562 31.024 28.118 1.00 62.78 167 PRO A O 1
ATOM 1237 N N . ALA A 1 168 ? 22.839 30.831 29.588 1.00 63.91 168 ALA A N 1
ATOM 1238 C CA . ALA A 1 168 ? 22.887 32.165 30.187 1.00 63.91 168 ALA A CA 1
ATOM 1239 C C . ALA A 1 168 ? 24.066 32.326 31.155 1.00 63.91 168 ALA A C 1
ATOM 1241 O O . ALA A 1 168 ? 24.462 31.305 31.765 1.00 63.91 168 ALA A O 1
#

Nearest PDB structures (foldseek):
  8orn-assembly2_D  TM=3.012E-01  e=1.745E+00  Xanthomonas campestris pv. campestris str. B100
  6wny-assembly1_A  TM=3.659E-01  e=3.928E+00  Homo sapiens
  4j1e-assembly1_A  TM=3.665E-01  e=5.248E+00  Homo sapiens
  8fw5-assembly1_I  TM=1.955E-01  e=3.498E+00  Escherichia coli

pLDDT: mean 80.06, std 16.42, range [47.16, 98.44]

Radius of gyration: 20.91 Å; Cα contacts (8 Å, |Δi|>4): 251; chains: 1; bounding box: 36×48×63 Å

Solvent-accessible surface area (backbone atoms only — not comparable to full-atom values): 9960 Å² total; per-residue (Å²): 113,75,70,57,57,56,51,54,52,53,55,57,60,60,62,67,71,69,70,70,65,69,39,60,50,32,40,33,43,28,26,83,88,52,70,51,75,43,56,22,79,85,43,63,97,54,63,63,71,65,58,69,82,75,63,74,79,55,79,38,61,63,73,97,64,68,47,56,26,34,42,36,37,48,42,37,50,97,52,89,65,73,53,56,32,40,36,19,55,87,84,26,35,36,32,32,60,72,56,97,83,74,47,68,44,24,28,68,45,53,72,61,31,26,54,44,50,53,59,67,43,60,93,50,57,60,33,61,28,94,68,48,83,64,48,68,62,42,58,73,63,66,50,63,67,70,68,54,68,71,61,57,51,60,57,52,55,60,66,69,64,61,78,87,78,72,86,131

Foldseek 3Di:
DVVVVVVVVVVVVVVVVPPPPQFFQWKWKAAPPDIDIDGRVVCPPADACPPVPPDDDPFAFAPPFFAFWIWMWTDTPPDPDTWIKIDRLVSQKIWGDPPPPLDITMDGHDPRNSVVVVVRCVVHGTYDRVPGPPRVVSVVVVRPPPVPVVVVVVVVVVVVPPDPPDDD

Sequence (168 aa):
MKRLLLITALALLAISAQASAKGLRWVEVCGPVDCHRVAGERLAGRTLIFPPWVMSGGPDEPPAHGGRWLRVRVVVDGSKRRLRSVVIPALGYAGGDQGGGYGFVWERLGRDARATYRRLARGVERYPAATVPGLAAAQSAGGSAERPAALTVAAAVRRAAVPLTGPA

Mean predicted aligned error: 9.95 Å